Protein AF-A0A4R1AT01-F1 (afdb_monomer)

Radius of gyration: 23.12 Å; Cα contacts (8 Å, |Δi|>4): 118; chains: 1; bounding box: 53×43×66 Å

pLDDT: mean 70.97, std 11.26, range [34.91, 89.56]

Sequence (137 aa):
MENHIYNIHMKGKDTLAPVAFSELKYLIRDSDIDMTVNKHFPLSDFNPTEKLLINGSRELLECFEKVDKEKMDIIAKLNNIEYIGLSHQKEVILRFKEDLLGELNATGIYDFTYDFLDDIFSMGKFSGFCLSKGHYD

Foldseek 3Di:
DPDPPPDDDQPVVPFDFFDFQLLCQPPPVDPVVSVVCCVVPNPVVDDRRDGDPDTNNVVVSVVVVVVVVPDDDDPADPVQKDFDDADPVRWTWIWGDDPPPGIDIDTGRDDDDPVVCCVVVVVVVVVVVCVVVVNDD

Organism: NCBI:txid1742358

Structure (mmCIF, N/CA/C/O backbone):
data_AF-A0A4R1AT01-F1
#
_entry.id   AF-A0A4R1AT01-F1
#
loop_
_atom_site.group_PDB
_atom_site.id
_atom_site.type_symbol
_atom_site.label_atom_id
_atom_site.label_alt_id
_atom_site.label_comp_id
_atom_site.label_asym_id
_atom_site.label_entity_id
_atom_site.label_seq_id
_atom_site.pdbx_PDB_ins_code
_atom_site.Cartn_x
_atom_site.Cartn_y
_atom_site.Cartn_z
_atom_site.occupancy
_atom_site.B_iso_or_equiv
_atom_site.auth_seq_id
_atom_site.auth_comp_id
_atom_site.auth_asym_id
_atom_site.auth_atom_id
_atom_site.pdbx_PDB_model_num
ATOM 1 N N . MET A 1 1 ? 21.080 -4.043 10.277 1.00 34.91 1 MET A N 1
ATOM 2 C CA . MET A 1 1 ? 19.851 -4.765 10.655 1.00 34.91 1 MET A CA 1
ATOM 3 C C . MET A 1 1 ? 19.229 -4.035 11.824 1.00 34.91 1 MET A C 1
ATOM 5 O O . MET A 1 1 ? 19.553 -4.325 12.969 1.00 34.91 1 MET A O 1
ATOM 9 N N . GLU A 1 2 ? 18.396 -3.048 11.525 1.00 40.44 2 GLU A N 1
ATOM 10 C CA . GLU A 1 2 ? 17.383 -2.597 12.478 1.00 40.44 2 GLU A CA 1
ATOM 11 C C . GLU A 1 2 ? 16.161 -3.505 12.292 1.00 40.44 2 GLU A C 1
ATOM 13 O O . GLU A 1 2 ? 15.944 -4.040 11.203 1.00 40.44 2 GLU A O 1
ATOM 18 N N . ASN A 1 3 ? 15.404 -3.765 13.356 1.00 35.53 3 ASN A N 1
ATOM 19 C CA . ASN A 1 3 ? 14.277 -4.688 13.268 1.00 35.53 3 ASN A CA 1
ATOM 20 C C . ASN A 1 3 ? 13.090 -3.992 12.594 1.00 35.53 3 ASN A C 1
ATOM 22 O O . ASN A 1 3 ? 12.464 -3.136 13.211 1.00 35.53 3 ASN A O 1
ATOM 26 N N . HIS A 1 4 ? 12.699 -4.437 11.396 1.00 46.78 4 HIS A N 1
ATOM 27 C CA . HIS A 1 4 ? 11.457 -4.000 10.733 1.00 46.78 4 HIS A CA 1
ATOM 28 C C . HIS A 1 4 ? 10.171 -4.368 11.516 1.00 46.78 4 HIS A C 1
ATOM 30 O O . HIS A 1 4 ? 9.070 -3.985 11.131 1.00 46.78 4 HIS A O 1
ATOM 36 N N . ILE A 1 5 ? 10.296 -5.098 12.631 1.00 46.00 5 ILE A N 1
ATOM 37 C CA . ILE A 1 5 ? 9.209 -5.380 13.572 1.00 46.00 5 ILE A CA 1
ATOM 38 C C . ILE A 1 5 ? 9.108 -4.228 14.583 1.00 46.00 5 ILE A C 1
ATOM 40 O O . ILE A 1 5 ? 9.772 -4.237 15.625 1.00 46.00 5 ILE A O 1
ATOM 44 N N . TYR A 1 6 ? 8.231 -3.263 14.299 1.00 52.81 6 TYR A N 1
ATOM 45 C CA . TYR A 1 6 ? 7.841 -2.207 15.236 1.00 52.81 6 TYR A CA 1
ATOM 46 C C . TYR A 1 6 ? 7.068 -2.778 16.442 1.00 52.81 6 TYR A C 1
ATOM 48 O O . TYR A 1 6 ? 5.842 -2.845 16.459 1.00 52.81 6 TYR A O 1
ATOM 56 N N . ASN A 1 7 ? 7.801 -3.193 17.478 1.00 52.94 7 ASN A N 1
ATOM 57 C CA . ASN A 1 7 ? 7.240 -3.682 18.739 1.00 52.94 7 ASN A CA 1
ATOM 58 C C . ASN A 1 7 ? 6.856 -2.520 19.668 1.00 52.94 7 ASN A C 1
ATOM 60 O O . ASN A 1 7 ? 7.713 -1.936 20.333 1.00 52.94 7 ASN A O 1
ATOM 64 N N . ILE A 1 8 ? 5.562 -2.207 19.748 1.00 58.09 8 ILE A N 1
ATOM 65 C CA . ILE A 1 8 ? 5.036 -1.100 20.558 1.00 58.09 8 ILE A CA 1
ATOM 66 C C . ILE A 1 8 ? 4.221 -1.657 21.729 1.00 58.09 8 ILE A C 1
ATOM 68 O O . ILE A 1 8 ? 3.239 -2.371 21.545 1.00 58.09 8 ILE A O 1
ATOM 72 N N . HIS A 1 9 ? 4.641 -1.333 22.954 1.00 62.41 9 HIS A N 1
ATOM 73 C CA . HIS A 1 9 ? 3.952 -1.754 24.174 1.00 62.41 9 HIS A CA 1
ATOM 74 C C . HIS A 1 9 ? 2.801 -0.785 24.496 1.00 62.41 9 HIS A C 1
ATOM 76 O O . HIS A 1 9 ? 3.039 0.325 24.972 1.00 62.41 9 HIS A O 1
ATOM 82 N N . MET A 1 10 ? 1.562 -1.223 24.248 1.00 61.22 10 MET A N 1
ATOM 83 C CA . MET A 1 10 ? 0.324 -0.513 24.619 1.00 61.22 10 MET A CA 1
ATOM 84 C C . MET A 1 10 ? 0.292 -0.188 26.120 1.00 61.22 10 MET A C 1
ATOM 86 O O . MET A 1 10 ? 0.596 -1.056 26.943 1.00 61.22 10 MET A O 1
ATOM 90 N N . LYS A 1 11 ? -0.132 1.023 26.512 1.00 60.59 11 LYS A N 1
ATOM 91 C CA . LYS A 1 11 ? -0.016 1.501 27.909 1.00 60.59 11 LYS A CA 1
ATOM 92 C C . LYS A 1 11 ? -1.122 1.038 28.872 1.00 60.59 11 LYS A C 1
ATOM 94 O O . LYS A 1 11 ? -1.302 1.609 29.947 1.00 60.59 11 LYS A O 1
ATOM 99 N N . GLY A 1 12 ? -1.814 -0.055 28.554 1.00 61.78 12 GLY A N 1
ATOM 100 C CA . GLY A 1 12 ? -2.642 -0.815 29.500 1.00 61.78 12 GLY A CA 1
ATOM 101 C C . GLY A 1 12 ? -3.811 -0.038 30.120 1.00 61.78 12 GLY A C 1
ATOM 102 O O . GLY A 1 12 ? -4.905 -0.033 29.565 1.00 61.78 12 GLY A O 1
ATOM 103 N N . LYS A 1 13 ? -3.604 0.548 31.310 1.00 54.31 13 LYS A N 1
ATOM 104 C CA . LYS A 1 13 ? -4.601 1.377 32.020 1.00 54.31 13 LYS A CA 1
ATOM 105 C C . LYS A 1 13 ? -4.369 2.883 31.884 1.00 54.31 13 LYS A C 1
ATOM 107 O O . LYS A 1 13 ? -5.317 3.635 32.078 1.00 54.31 13 LYS A O 1
ATOM 112 N N . ASP A 1 14 ? -3.164 3.304 31.508 1.00 58.47 14 ASP A N 1
ATOM 113 C CA . ASP A 1 14 ? -2.811 4.708 31.263 1.00 58.47 14 ASP A CA 1
ATOM 114 C C . ASP A 1 14 ? -2.981 5.060 29.772 1.00 58.47 14 ASP A C 1
ATOM 116 O O . ASP A 1 14 ? -2.224 5.850 29.205 1.00 58.47 14 ASP A O 1
ATOM 120 N N . THR A 1 15 ? -3.948 4.413 29.112 1.00 61.34 15 THR A N 1
ATOM 121 C CA . THR A 1 15 ? -4.219 4.584 27.683 1.00 61.34 15 THR A CA 1
ATOM 122 C C . THR A 1 15 ? -4.872 5.924 27.387 1.00 61.34 15 THR A C 1
ATOM 124 O O . THR A 1 15 ? -5.708 6.411 28.156 1.00 61.34 15 THR A O 1
ATOM 127 N N . LEU A 1 16 ? -4.569 6.476 26.214 1.00 62.66 16 LEU A N 1
ATOM 128 C CA . LEU A 1 16 ? -5.278 7.633 25.679 1.00 62.66 16 LEU A CA 1
ATOM 129 C C . LEU A 1 16 ? -6.780 7.335 25.542 1.00 62.66 16 LEU A C 1
ATOM 131 O O . LEU A 1 16 ? -7.198 6.198 25.311 1.00 62.66 16 LEU A O 1
ATOM 135 N N . ALA A 1 17 ? -7.606 8.379 25.672 1.00 70.50 17 ALA A N 1
ATOM 136 C CA . ALA A 1 17 ? -9.057 8.251 25.547 1.00 70.50 17 ALA A CA 1
ATOM 137 C C . ALA A 1 17 ? -9.435 7.589 24.203 1.00 70.50 17 ALA A C 1
ATOM 139 O O . A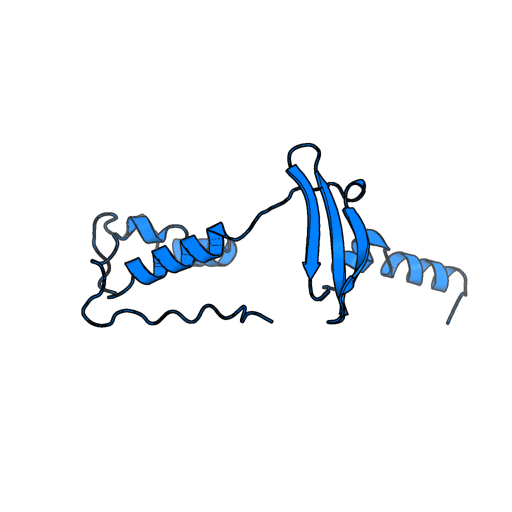LA A 1 17 ? -8.809 7.911 23.190 1.00 70.50 17 ALA A O 1
ATOM 140 N N . PRO A 1 18 ? -10.464 6.723 24.135 1.00 76.44 18 PRO A N 1
ATOM 141 C CA . PRO A 1 18 ? -10.804 6.062 22.880 1.00 76.44 18 PRO A CA 1
ATOM 142 C C . PRO A 1 18 ? -11.137 7.054 21.763 1.00 76.44 18 PRO A C 1
ATOM 144 O O . PRO A 1 18 ? -11.571 8.186 22.022 1.00 76.44 18 PRO A O 1
ATOM 147 N N . VAL A 1 19 ? -10.897 6.635 20.525 1.00 82.56 19 VAL A N 1
ATOM 148 C CA . VAL A 1 19 ? -11.281 7.381 19.317 1.00 82.56 19 VAL A CA 1
ATOM 149 C C . VAL A 1 19 ? -12.789 7.301 19.073 1.00 82.56 19 VAL A C 1
ATOM 151 O O . VAL A 1 19 ? -13.469 6.424 19.616 1.00 82.56 19 VAL A O 1
ATOM 154 N N . ALA A 1 20 ? -13.316 8.215 18.265 1.00 83.06 20 ALA A N 1
ATOM 155 C CA . ALA A 1 20 ? -14.670 8.151 17.736 1.00 83.06 20 ALA A CA 1
ATOM 156 C C . ALA A 1 20 ? -14.771 7.168 16.554 1.00 83.06 20 ALA A C 1
ATOM 158 O O . ALA A 1 20 ? -13.802 6.939 15.830 1.00 83.06 20 ALA A O 1
ATOM 159 N N . PHE A 1 21 ? -15.967 6.630 16.307 1.00 76.81 21 PHE A N 1
ATOM 160 C CA . PHE A 1 21 ? -16.237 5.715 15.188 1.00 76.81 21 PHE A CA 1
ATOM 161 C C . PHE A 1 21 ? -15.841 6.287 13.814 1.00 76.81 21 PHE A C 1
ATOM 163 O O . PHE A 1 21 ? -15.405 5.550 12.933 1.00 76.81 21 PHE A O 1
ATOM 170 N N . SER A 1 22 ? -15.941 7.609 13.642 1.00 76.25 22 SER A N 1
ATOM 171 C CA . SER A 1 22 ? -15.529 8.320 12.423 1.00 76.25 22 SER A CA 1
ATOM 172 C C . SER A 1 22 ? -14.021 8.273 12.125 1.00 76.25 22 SER A C 1
ATOM 174 O O . SER A 1 22 ? -13.633 8.445 10.970 1.00 76.25 22 SER A O 1
ATOM 176 N N . GLU A 1 23 ? -13.173 7.999 13.121 1.00 75.94 23 GLU A N 1
ATOM 177 C CA . GLU A 1 23 ? -11.712 7.911 12.967 1.00 75.94 23 GLU A CA 1
ATOM 178 C C . GLU A 1 23 ? -11.263 6.549 12.386 1.00 75.94 23 GLU A C 1
ATOM 180 O O . GLU A 1 23 ? -10.172 6.441 11.833 1.00 75.94 23 GLU A O 1
ATOM 185 N N . LEU A 1 24 ? -12.120 5.515 12.412 1.00 72.94 24 LEU A N 1
ATOM 186 C CA . LEU A 1 24 ? -11.815 4.167 11.893 1.00 72.94 24 LEU A CA 1
ATOM 187 C C . LEU A 1 24 ? -11.728 4.063 10.358 1.00 72.94 24 LEU A C 1
ATOM 189 O O . LEU A 1 24 ? -11.348 3.016 9.838 1.00 72.94 24 LEU A 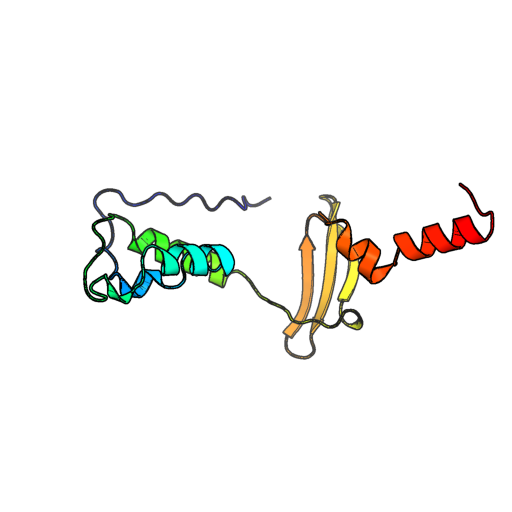O 1
ATOM 193 N N . LYS A 1 25 ? -12.082 5.121 9.619 1.00 61.97 25 LYS A N 1
ATOM 194 C CA . LYS A 1 25 ? -12.335 5.100 8.164 1.00 61.97 25 LYS A CA 1
ATOM 195 C C . LYS A 1 25 ? -11.183 4.559 7.289 1.00 61.97 25 LYS A C 1
ATOM 197 O O . LYS A 1 25 ? -11.437 4.161 6.157 1.00 61.97 25 LYS A O 1
ATOM 202 N N . TYR A 1 26 ? -9.937 4.576 7.764 1.00 59.09 26 TYR A N 1
ATOM 203 C CA . TYR A 1 26 ? -8.739 4.325 6.943 1.00 59.09 26 TYR A CA 1
ATOM 204 C C . TYR A 1 26 ? -7.835 3.197 7.475 1.00 59.09 26 TYR A C 1
ATOM 206 O O . TYR A 1 26 ? -6.621 3.240 7.258 1.00 59.09 26 TYR A O 1
ATOM 214 N N . LEU A 1 27 ? -8.403 2.232 8.208 1.00 60.72 27 LEU A N 1
ATOM 215 C CA . LEU A 1 27 ? -7.643 1.235 8.981 1.00 60.72 27 LEU A CA 1
ATOM 216 C C . LEU A 1 27 ? -7.292 -0.050 8.205 1.00 60.72 27 LEU A C 1
ATOM 218 O O . LEU A 1 27 ? -6.308 -0.696 8.547 1.00 60.72 27 LEU A O 1
ATOM 222 N N . ILE A 1 28 ? -8.059 -0.424 7.172 1.00 64.56 28 ILE A N 1
ATOM 223 C CA . ILE A 1 28 ? -7.775 -1.621 6.356 1.00 64.56 28 ILE A CA 1
ATOM 224 C C . ILE A 1 28 ? -7.157 -1.218 5.009 1.00 64.56 28 ILE A C 1
ATOM 226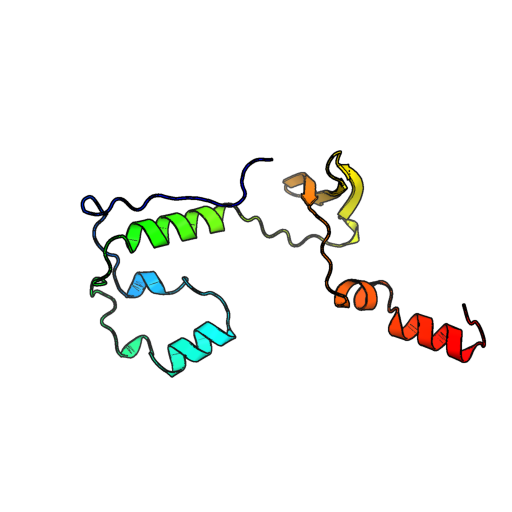 O O . ILE A 1 28 ? -6.045 -1.647 4.713 1.00 64.56 28 ILE A O 1
ATOM 230 N N . ARG A 1 29 ? -7.817 -0.334 4.242 1.00 63.31 29 ARG A N 1
ATOM 231 C CA . ARG A 1 29 ? -7.345 0.220 2.951 1.00 63.31 29 ARG A CA 1
ATOM 232 C C . ARG A 1 29 ? -7.143 -0.796 1.819 1.00 63.31 29 ARG A C 1
ATOM 234 O O . ARG A 1 29 ? -6.559 -0.459 0.792 1.00 63.31 29 ARG A O 1
ATOM 241 N N . ASP A 1 30 ? -7.644 -2.008 1.995 1.00 71.12 30 ASP A N 1
ATOM 242 C CA . ASP A 1 30 ? -7.811 -3.004 0.941 1.00 71.12 30 ASP A CA 1
ATOM 243 C C . ASP A 1 30 ? -9.217 -2.811 0.361 1.00 71.12 30 ASP A C 1
ATOM 245 O O . ASP A 1 30 ? -10.192 -2.838 1.114 1.00 71.12 30 ASP A O 1
ATOM 249 N N . SER A 1 31 ? -9.339 -2.577 -0.950 1.00 72.56 31 SER A N 1
ATOM 250 C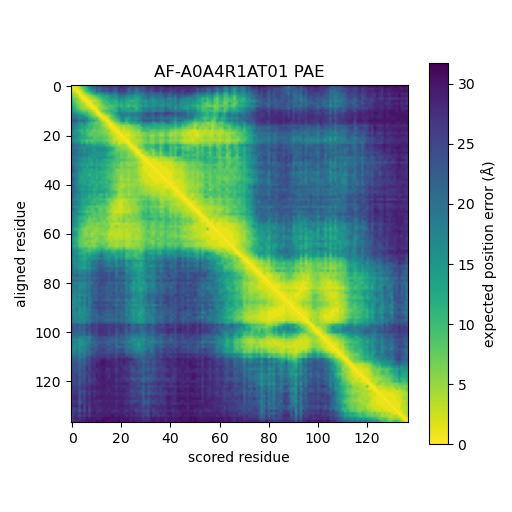 CA . SER A 1 31 ? -10.623 -2.233 -1.579 1.00 72.56 31 SER A CA 1
ATOM 251 C C . SER A 1 31 ? -11.691 -3.306 -1.403 1.00 72.56 31 SER A C 1
ATOM 253 O O . SER A 1 31 ? -12.871 -2.981 -1.260 1.00 72.56 31 SER A O 1
ATOM 255 N N . ASP A 1 32 ? -11.286 -4.570 -1.398 1.00 73.38 32 ASP A N 1
ATOM 256 C CA . ASP A 1 32 ? -12.182 -5.715 -1.462 1.00 73.38 32 ASP A CA 1
ATOM 257 C C . ASP A 1 32 ? -12.619 -6.106 -0.047 1.00 73.38 32 ASP A C 1
ATOM 259 O O . ASP A 1 32 ? -13.794 -6.423 0.185 1.00 73.38 32 ASP A O 1
ATOM 263 N N . ILE A 1 33 ? -11.712 -5.982 0.928 1.00 71.94 33 ILE A N 1
ATOM 264 C CA . ILE A 1 33 ? -12.041 -6.097 2.350 1.00 71.94 33 ILE A CA 1
ATOM 265 C C . ILE A 1 33 ? -12.889 -4.897 2.797 1.00 71.94 33 ILE A C 1
ATOM 267 O O . ILE A 1 33 ? -13.932 -5.123 3.406 1.00 71.94 33 ILE A O 1
ATOM 271 N N . ASP A 1 34 ? -12.536 -3.651 2.458 1.00 71.38 34 ASP A N 1
ATOM 272 C CA . ASP A 1 34 ? -13.330 -2.464 2.824 1.00 71.38 34 ASP A CA 1
ATOM 273 C C . ASP A 1 34 ? -14.727 -2.493 2.173 1.00 71.38 34 ASP A C 1
ATOM 275 O O . ASP A 1 34 ? -15.724 -2.200 2.841 1.00 71.38 34 ASP A O 1
ATOM 279 N N . MET A 1 35 ? -14.854 -2.934 0.911 1.00 76.81 35 MET A N 1
ATOM 280 C CA . MET A 1 35 ? -16.164 -3.190 0.292 1.00 76.81 35 MET A CA 1
ATOM 281 C C . MET A 1 35 ? -16.953 -4.276 1.031 1.00 76.81 35 MET A C 1
ATOM 283 O O . MET A 1 35 ? -18.159 -4.121 1.240 1.00 76.81 35 MET A O 1
ATOM 287 N N . THR A 1 36 ? -16.303 -5.369 1.432 1.00 81.75 36 THR A N 1
ATOM 288 C CA . THR A 1 36 ? -16.960 -6.477 2.142 1.00 81.75 36 THR A CA 1
ATOM 289 C C . THR A 1 36 ? -17.411 -6.056 3.542 1.00 81.75 36 THR A C 1
ATOM 291 O O . THR A 1 36 ? -18.553 -6.317 3.921 1.00 81.75 36 THR A O 1
ATOM 294 N N . VAL A 1 37 ? -16.564 -5.345 4.290 1.00 77.62 37 VAL A N 1
ATOM 295 C CA . VAL A 1 37 ? -16.884 -4.807 5.618 1.00 77.62 37 VAL A CA 1
ATOM 296 C C . VAL A 1 37 ? -18.026 -3.801 5.517 1.00 77.62 37 VAL A C 1
ATOM 298 O O . VAL A 1 37 ? -19.043 -3.996 6.174 1.00 77.62 37 VAL A O 1
ATOM 301 N N . ASN A 1 38 ? -17.938 -2.794 4.644 1.00 77.12 38 ASN A N 1
ATOM 302 C CA . ASN A 1 38 ? -18.979 -1.768 4.496 1.00 77.12 38 ASN A CA 1
ATOM 303 C C . ASN A 1 38 ? -20.317 -2.335 3.970 1.00 77.12 38 ASN A C 1
ATOM 305 O O . ASN A 1 38 ? -21.377 -1.786 4.253 1.00 77.12 38 ASN A O 1
ATOM 309 N N . LYS A 1 39 ? -20.303 -3.462 3.243 1.00 84.25 39 LYS A N 1
ATOM 310 C CA . LYS A 1 39 ? -21.519 -4.185 2.825 1.00 84.25 39 LYS A CA 1
ATOM 311 C C . LYS A 1 39 ? -22.226 -4.903 3.983 1.00 84.25 39 LYS A C 1
ATOM 313 O O . LYS A 1 39 ? -23.445 -5.051 3.939 1.00 84.25 39 LYS A O 1
ATOM 318 N N . HIS A 1 40 ? -21.480 -5.385 4.976 1.00 85.94 40 HIS A N 1
ATOM 319 C CA . HIS A 1 40 ? -22.020 -6.133 6.120 1.00 85.94 40 HIS A CA 1
ATOM 320 C C . HIS A 1 40 ? -22.191 -5.284 7.391 1.00 85.94 40 HIS A C 1
ATOM 322 O O . HIS A 1 40 ? -22.997 -5.638 8.248 1.00 85.94 40 HIS A O 1
ATOM 328 N N . PHE A 1 41 ? -21.467 -4.169 7.490 1.00 82.00 41 PHE A N 1
ATOM 329 C CA . PHE A 1 41 ? -21.433 -3.234 8.614 1.00 82.00 41 PHE A CA 1
ATOM 330 C C . PHE A 1 41 ? -21.338 -1.790 8.077 1.00 82.00 41 PHE A C 1
ATOM 332 O O . PHE A 1 41 ? -20.289 -1.151 8.204 1.00 82.00 41 PHE A O 1
ATOM 339 N N . PRO A 1 42 ? -22.387 -1.271 7.412 1.00 79.31 42 PRO A N 1
ATOM 340 C CA . PRO A 1 42 ? -22.335 0.044 6.787 1.00 79.31 42 PRO A CA 1
ATOM 341 C C . PRO A 1 42 ? -22.218 1.157 7.834 1.00 79.31 42 PRO A C 1
ATOM 343 O O . PRO A 1 42 ? -22.868 1.136 8.878 1.00 79.31 42 PRO A O 1
ATOM 346 N N . LEU A 1 43 ? -21.416 2.184 7.533 1.00 72.38 43 LEU A N 1
ATOM 347 C CA . LEU A 1 43 ? -21.147 3.300 8.458 1.00 72.38 43 LEU A CA 1
ATOM 348 C C . LEU A 1 43 ? -22.389 4.145 8.818 1.00 72.38 43 LEU A C 1
ATOM 350 O O . LEU A 1 43 ? -22.310 4.976 9.718 1.00 72.38 43 LEU A O 1
ATOM 354 N N . SER A 1 44 ? -23.524 3.941 8.141 1.00 77.81 44 SER A N 1
ATOM 355 C CA . SER A 1 44 ? -24.832 4.514 8.490 1.00 77.81 44 SER A CA 1
ATOM 356 C C . SER A 1 44 ? -25.393 4.012 9.819 1.00 77.81 44 SER A C 1
ATOM 358 O O . SER A 1 44 ? -26.180 4.714 10.450 1.00 77.81 44 SER A O 1
ATOM 360 N N . ASP A 1 45 ? -25.007 2.803 10.225 1.00 83.44 45 ASP A N 1
ATOM 361 C CA . ASP A 1 45 ? -25.647 2.068 11.319 1.00 83.44 45 ASP A CA 1
ATOM 362 C C . ASP A 1 45 ? -24.955 2.344 12.668 1.00 83.44 45 ASP A C 1
ATOM 364 O O . ASP A 1 45 ? -25.424 1.921 13.725 1.00 83.44 45 ASP A O 1
ATOM 368 N N . PHE A 1 46 ? -23.853 3.100 12.633 1.00 78.81 46 PHE A N 1
ATOM 369 C CA . PHE A 1 46 ? -23.044 3.501 13.778 1.00 78.81 46 PHE A CA 1
ATOM 370 C C . PHE A 1 46 ? -23.138 5.011 14.003 1.00 78.81 46 PHE A C 1
ATOM 372 O O . PHE A 1 46 ? -23.155 5.801 13.060 1.00 78.81 46 PHE A O 1
ATOM 379 N N . ASN A 1 47 ? -23.126 5.445 15.263 1.00 83.19 47 ASN A N 1
ATOM 380 C CA . ASN A 1 47 ? -23.016 6.865 15.581 1.00 83.19 47 ASN A CA 1
ATOM 381 C C . ASN A 1 47 ? -21.559 7.336 15.357 1.00 83.19 47 ASN A C 1
ATOM 383 O O . ASN A 1 47 ? -20.675 6.934 16.114 1.00 83.19 47 ASN A O 1
ATOM 387 N N . PRO A 1 48 ? -21.270 8.240 14.398 1.00 78.19 48 PRO A N 1
ATOM 388 C CA . PRO A 1 48 ? -19.897 8.655 14.085 1.00 78.19 48 PRO A CA 1
ATOM 389 C C . PRO A 1 48 ? -19.204 9.430 15.217 1.00 78.19 48 PRO A C 1
ATOM 391 O O . PRO A 1 48 ? -17.984 9.603 15.170 1.00 78.19 48 PRO A O 1
ATOM 394 N N . THR A 1 49 ? -19.959 9.900 16.218 1.00 81.50 49 THR A N 1
ATOM 395 C CA . THR A 1 49 ? -19.446 10.584 17.421 1.00 81.50 49 THR A CA 1
ATOM 396 C C . THR A 1 49 ? -19.272 9.657 18.627 1.00 81.50 49 THR A C 1
ATOM 398 O O . THR A 1 49 ? -18.722 10.072 19.648 1.00 81.50 49 THR A O 1
ATOM 401 N N . GLU A 1 50 ? -19.734 8.407 18.535 1.00 84.50 50 GLU A N 1
ATOM 402 C CA . GL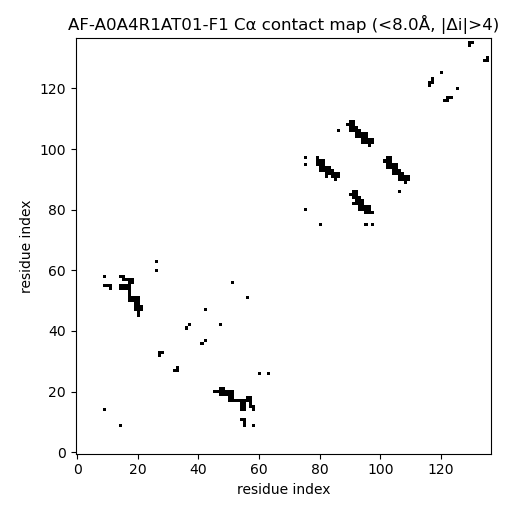U A 1 50 ? -19.614 7.434 19.616 1.00 84.50 50 GLU A CA 1
ATOM 403 C C . GLU A 1 50 ? -18.170 6.951 19.753 1.00 84.50 50 GLU A C 1
ATOM 405 O O . GLU A 1 50 ? -17.478 6.697 18.765 1.00 84.50 50 GLU A O 1
ATOM 410 N N . LYS A 1 51 ? -17.706 6.855 21.001 1.00 83.00 51 LYS A N 1
ATOM 411 C CA . LYS A 1 51 ? -16.352 6.411 21.324 1.00 83.00 51 LYS A CA 1
ATOM 412 C C . LYS A 1 51 ? -16.283 4.894 21.329 1.00 83.00 51 LYS A C 1
ATOM 414 O O . LYS A 1 51 ? -17.133 4.241 21.929 1.00 83.00 51 LYS A O 1
ATOM 419 N N . LEU A 1 52 ? -15.229 4.340 20.740 1.00 79.00 52 LEU A N 1
ATOM 420 C CA . LEU A 1 52 ? -15.002 2.899 20.766 1.00 79.00 52 LEU A CA 1
ATOM 421 C C . LEU A 1 52 ? -14.820 2.400 22.204 1.00 79.00 52 LEU A C 1
ATOM 423 O O . LEU A 1 52 ? -14.111 3.008 23.002 1.00 79.00 52 LEU A O 1
ATOM 427 N N . LEU A 1 53 ? -15.375 1.229 22.513 1.00 78.19 53 LEU A N 1
ATOM 428 C CA . LEU A 1 53 ? -15.183 0.557 23.807 1.00 78.19 53 LEU A CA 1
ATOM 429 C C . LEU A 1 53 ? -13.840 -0.205 23.887 1.00 78.19 53 LEU A C 1
ATOM 431 O O . LEU A 1 53 ? -13.642 -1.050 24.757 1.00 78.19 53 LEU A O 1
ATOM 435 N N . ILE A 1 54 ? -12.918 0.080 22.961 1.00 74.00 54 ILE A N 1
ATOM 436 C CA . ILE A 1 54 ? -11.613 -0.570 22.819 1.00 74.00 54 ILE A CA 1
ATOM 437 C C . ILE A 1 54 ? -10.541 0.343 23.430 1.00 74.00 54 ILE A C 1
ATOM 439 O O . ILE A 1 54 ? -10.174 1.371 22.851 1.00 74.00 54 ILE A O 1
ATOM 443 N N . ASN A 1 55 ? -10.024 -0.038 24.598 1.00 73.44 55 ASN A N 1
ATOM 444 C CA . ASN A 1 55 ? -8.897 0.646 25.241 1.00 73.44 55 ASN A CA 1
ATOM 445 C C . ASN A 1 55 ? -7.636 0.539 24.365 1.00 73.44 55 ASN A C 1
ATOM 447 O O . ASN A 1 55 ? -7.408 -0.491 23.732 1.00 73.44 55 ASN A O 1
ATOM 451 N N . GLY A 1 56 ? -6.829 1.602 24.302 1.00 72.12 56 GLY A N 1
ATOM 452 C CA . GLY A 1 56 ? -5.652 1.670 23.421 1.00 72.12 56 GLY A CA 1
ATOM 453 C C . GLY A 1 56 ? -5.966 1.857 21.927 1.00 72.12 56 GLY A C 1
ATOM 454 O O . GLY A 1 56 ? -5.044 1.935 21.121 1.00 72.12 56 GLY A O 1
ATOM 455 N N . SER A 1 57 ? -7.239 1.990 21.527 1.00 77.81 57 SER A N 1
ATOM 456 C CA . SER A 1 57 ? -7.626 2.222 20.120 1.00 77.81 57 SER A CA 1
ATOM 457 C C . SER A 1 57 ? -6.995 3.472 19.495 1.00 77.81 57 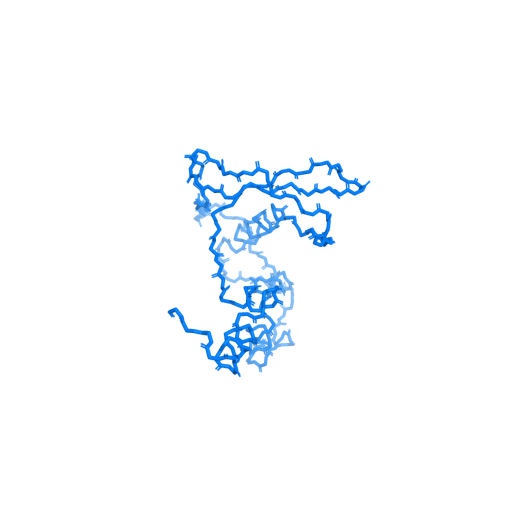SER A C 1
ATOM 459 O O . SER A 1 57 ? -6.703 3.470 18.301 1.00 77.81 57 SER A O 1
ATOM 461 N N . ARG A 1 58 ? -6.731 4.518 20.292 1.00 81.69 58 ARG A N 1
ATOM 462 C CA . ARG A 1 58 ? -6.024 5.719 19.823 1.00 81.69 58 ARG A CA 1
ATOM 463 C C . ARG A 1 58 ? -4.534 5.475 19.609 1.00 81.69 58 ARG A C 1
ATOM 465 O O . ARG A 1 58 ? -4.027 5.811 18.549 1.00 81.69 58 ARG A O 1
ATOM 472 N N . GLU A 1 59 ? -3.865 4.829 20.564 1.00 78.19 59 GLU A N 1
ATOM 473 C CA . GLU A 1 59 ? -2.462 4.414 20.417 1.00 78.19 59 GLU A CA 1
ATOM 474 C C . GLU A 1 59 ? -2.280 3.529 19.173 1.00 78.19 59 GLU A C 1
ATOM 476 O O . GLU A 1 59 ? -1.334 3.727 18.417 1.00 78.19 59 GLU A O 1
ATOM 481 N N . LEU A 1 60 ? -3.220 2.615 18.901 1.00 77.31 60 LEU A N 1
ATOM 482 C CA . LEU A 1 60 ? -3.209 1.780 17.696 1.00 77.31 60 LEU A CA 1
ATOM 483 C C . LEU A 1 60 ? -3.273 2.607 16.400 1.00 77.31 60 LEU A C 1
ATOM 485 O O . LEU A 1 60 ? -2.479 2.364 15.493 1.00 77.31 60 LEU A O 1
ATOM 489 N N . LEU A 1 61 ? -4.178 3.588 16.318 1.00 79.00 61 LEU A N 1
ATOM 490 C CA . LEU A 1 61 ? -4.311 4.471 15.153 1.00 79.00 61 LEU A CA 1
ATOM 491 C C . LEU A 1 61 ? -3.109 5.410 14.983 1.00 79.00 61 LEU A C 1
ATOM 493 O O . LEU A 1 61 ? -2.598 5.534 13.875 1.00 79.00 61 LEU A O 1
ATOM 497 N N . GLU A 1 62 ? -2.601 6.004 16.065 1.00 78.44 62 GLU A N 1
ATOM 498 C CA . GLU A 1 62 ? -1.386 6.834 16.044 1.00 78.44 62 GLU A CA 1
ATOM 499 C C . GLU A 1 62 ? -0.164 6.033 15.555 1.00 78.44 62 GLU A C 1
ATOM 501 O O . GLU A 1 62 ? 0.646 6.536 14.772 1.00 78.44 62 GLU A O 1
ATOM 506 N N . CYS A 1 63 ? -0.051 4.762 15.955 1.00 74.31 63 CYS A N 1
ATOM 507 C CA . CYS A 1 63 ? 1.002 3.862 15.481 1.00 74.31 63 CYS A CA 1
ATOM 508 C C . CYS A 1 63 ? 0.820 3.470 14.008 1.00 74.31 63 CYS A C 1
ATOM 510 O O . CYS A 1 63 ? 1.797 3.474 13.259 1.00 74.31 63 CYS A O 1
ATOM 512 N N . PHE A 1 64 ? -0.412 3.173 13.582 1.00 74.06 64 PHE A N 1
ATOM 513 C CA . PHE A 1 64 ? -0.730 2.856 12.188 1.00 74.06 64 PHE A CA 1
ATOM 514 C C . PHE A 1 64 ? -0.416 4.043 11.268 1.00 74.06 64 PHE A C 1
ATOM 516 O O . PHE A 1 64 ? 0.307 3.887 10.286 1.00 74.06 64 PHE A O 1
ATOM 523 N N . GLU A 1 65 ? -0.850 5.253 11.637 1.00 74.38 65 GLU A N 1
ATOM 524 C CA . GLU A 1 65 ? -0.491 6.486 10.932 1.00 74.38 65 GLU A CA 1
ATOM 525 C C . GLU A 1 65 ? 1.022 6.731 10.893 1.00 74.38 65 GLU A C 1
ATOM 527 O O . GLU A 1 65 ? 1.520 7.227 9.886 1.00 74.38 65 GLU A O 1
ATOM 532 N N . LYS A 1 66 ? 1.769 6.426 11.963 1.00 71.38 66 LYS A N 1
ATOM 533 C CA . LYS A 1 66 ? 3.227 6.628 11.983 1.00 71.38 66 LYS A CA 1
ATOM 534 C C . LYS A 1 66 ? 3.945 5.697 11.004 1.00 71.38 66 LYS A C 1
ATOM 536 O O . LYS A 1 66 ? 4.766 6.174 10.230 1.00 71.38 66 LYS A O 1
ATOM 541 N N . VAL A 1 67 ? 3.624 4.401 11.021 1.00 66.50 67 VAL A N 1
ATOM 542 C CA . VAL A 1 67 ? 4.215 3.409 10.101 1.00 66.50 67 VAL A CA 1
ATOM 543 C C . VAL A 1 67 ? 3.843 3.714 8.647 1.00 66.50 67 VAL A C 1
ATOM 545 O O . VAL A 1 67 ? 4.642 3.499 7.741 1.00 66.50 67 VAL A O 1
ATOM 548 N N . ASP A 1 68 ? 2.648 4.251 8.414 1.00 63.34 68 ASP A N 1
ATOM 549 C CA . ASP A 1 68 ? 2.195 4.651 7.084 1.00 63.34 68 ASP A CA 1
ATOM 550 C C . ASP A 1 68 ? 2.894 5.928 6.575 1.00 63.34 68 ASP A C 1
ATOM 552 O O . ASP A 1 68 ? 3.327 5.967 5.428 1.00 63.34 68 ASP A O 1
ATOM 556 N N . LYS A 1 69 ? 3.116 6.929 7.442 1.00 60.22 69 LYS A N 1
ATOM 557 C CA . LYS A 1 69 ? 3.876 8.163 7.129 1.00 60.22 69 LYS A CA 1
ATOM 558 C C . LYS A 1 69 ? 5.370 7.939 6.867 1.00 60.22 69 LYS A C 1
ATOM 560 O O . LYS A 1 69 ? 6.036 8.851 6.385 1.00 60.22 69 LYS A O 1
ATOM 565 N N . GLU A 1 70 ? 5.903 6.764 7.197 1.00 59.78 70 GLU A N 1
ATOM 566 C CA . GLU A 1 70 ? 7.279 6.361 6.872 1.00 59.78 70 GLU A CA 1
ATOM 567 C C . GLU A 1 70 ? 7.403 5.730 5.469 1.00 59.78 70 GLU A C 1
ATOM 569 O O . GLU A 1 70 ? 8.517 5.471 5.014 1.00 59.78 70 GLU A O 1
ATOM 574 N N . LYS A 1 71 ? 6.290 5.529 4.746 1.00 61.88 71 LYS A N 1
ATOM 575 C CA . LYS A 1 71 ? 6.296 5.114 3.336 1.00 61.88 71 LYS A CA 1
ATOM 576 C C . LYS A 1 71 ? 6.367 6.329 2.409 1.00 61.88 71 LYS A C 1
ATOM 578 O O . LYS A 1 71 ? 5.698 7.335 2.632 1.00 61.88 71 LYS A O 1
ATOM 583 N N . MET A 1 72 ? 7.138 6.205 1.332 1.00 64.50 72 MET A N 1
ATOM 584 C CA . MET A 1 72 ? 7.204 7.189 0.251 1.00 64.50 72 MET A CA 1
ATOM 585 C C . MET A 1 72 ? 6.853 6.509 -1.073 1.00 64.50 72 MET A C 1
ATOM 587 O O . MET A 1 72 ? 7.668 5.772 -1.624 1.00 64.50 72 MET A O 1
ATOM 591 N N . ASP A 1 73 ? 5.653 6.771 -1.587 1.00 64.75 73 ASP A N 1
ATOM 592 C CA . ASP A 1 73 ? 5.241 6.315 -2.915 1.00 64.75 73 ASP A CA 1
ATOM 593 C C . ASP A 1 73 ? 5.890 7.198 -3.995 1.00 64.75 73 ASP A C 1
ATOM 595 O O . ASP A 1 73 ? 5.610 8.395 -4.087 1.00 64.75 73 ASP A O 1
ATOM 599 N N . ILE A 1 74 ? 6.768 6.615 -4.818 1.00 65.69 74 ILE A N 1
ATOM 600 C CA . ILE A 1 74 ? 7.482 7.316 -5.898 1.00 65.69 74 ILE A CA 1
ATOM 601 C C . ILE A 1 74 ? 6.982 6.803 -7.252 1.00 65.69 74 ILE A C 1
ATOM 603 O O . ILE A 1 74 ? 7.238 5.659 -7.627 1.00 65.69 74 ILE A O 1
ATOM 607 N N . ILE A 1 75 ? 6.309 7.663 -8.024 1.00 68.94 75 ILE A N 1
ATOM 608 C CA . ILE A 1 75 ? 5.816 7.341 -9.376 1.00 68.94 75 ILE A CA 1
ATOM 609 C C . ILE A 1 75 ? 6.929 7.594 -10.412 1.00 68.94 75 ILE A C 1
ATOM 611 O O . ILE A 1 75 ? 6.809 8.429 -11.310 1.00 68.94 75 ILE A O 1
ATOM 615 N N . ALA A 1 76 ? 8.040 6.870 -10.264 1.00 65.06 76 ALA A N 1
ATOM 616 C CA . ALA A 1 76 ? 9.188 6.965 -11.158 1.00 65.06 76 ALA A CA 1
ATOM 617 C C . ALA A 1 76 ? 8.917 6.273 -12.506 1.00 65.06 76 ALA A C 1
ATOM 619 O O . ALA A 1 76 ? 8.324 5.195 -12.578 1.00 65.06 76 ALA A O 1
ATOM 620 N N . LYS A 1 77 ? 9.429 6.850 -13.598 1.00 74.81 77 LYS A N 1
ATOM 621 C CA . LYS A 1 77 ? 9.503 6.156 -14.895 1.00 74.81 77 LYS A CA 1
ATOM 622 C C . LYS A 1 77 ? 10.635 5.129 -14.862 1.00 74.81 77 LYS A C 1
ATOM 624 O O . LYS A 1 77 ? 11.701 5.425 -14.332 1.00 74.81 77 LYS A O 1
ATOM 629 N N . LEU A 1 78 ? 10.466 3.979 -15.521 1.00 71.00 78 LEU A N 1
ATOM 630 C CA . LEU A 1 78 ? 11.495 2.923 -15.575 1.00 71.00 78 LEU A CA 1
ATOM 631 C C . LEU A 1 78 ? 12.871 3.431 -16.049 1.00 71.00 78 LEU A C 1
ATOM 633 O O . LEU A 1 78 ? 13.893 2.995 -15.536 1.00 71.00 78 LEU A O 1
ATOM 637 N N . ASN A 1 79 ? 12.915 4.394 -16.976 1.00 79.06 79 ASN A N 1
ATOM 638 C CA . ASN A 1 79 ? 14.166 4.977 -17.478 1.00 79.06 79 ASN A CA 1
ATOM 639 C C . ASN A 1 79 ? 14.884 5.911 -16.474 1.00 79.06 79 ASN A C 1
ATOM 641 O O . ASN A 1 79 ? 15.996 6.352 -16.760 1.00 79.06 79 ASN A O 1
ATOM 645 N N . ASN A 1 80 ? 14.248 6.250 -15.348 1.00 81.44 80 ASN A N 1
ATOM 646 C CA . ASN A 1 80 ? 14.833 7.022 -14.248 1.00 81.44 80 ASN A CA 1
ATOM 647 C C . ASN A 1 80 ? 15.375 6.103 -13.129 1.00 81.44 80 ASN A C 1
ATOM 649 O O . ASN A 1 80 ? 15.937 6.608 -12.156 1.00 81.44 80 ASN A O 1
ATOM 653 N N . ILE A 1 81 ? 15.214 4.777 -13.256 1.00 80.94 81 ILE A N 1
ATOM 654 C CA . ILE A 1 81 ? 15.676 3.774 -12.289 1.00 80.94 81 ILE A CA 1
ATOM 655 C C . ILE A 1 81 ? 16.955 3.116 -12.821 1.00 80.94 81 ILE A C 1
ATOM 657 O O . ILE A 1 81 ? 16.971 2.526 -13.899 1.00 80.94 81 ILE A O 1
ATOM 661 N N . GLU A 1 82 ? 18.039 3.201 -12.056 1.00 83.69 82 GLU A N 1
ATOM 662 C CA . GLU A 1 82 ? 19.352 2.645 -12.387 1.00 83.69 82 GLU A CA 1
ATOM 663 C C . GLU A 1 82 ? 19.753 1.595 -11.344 1.00 83.69 82 GLU A C 1
ATOM 665 O O . GLU A 1 82 ? 19.823 1.882 -10.150 1.00 83.69 82 GLU A O 1
ATOM 670 N N . TYR A 1 83 ? 20.041 0.368 -11.779 1.00 83.62 83 TYR A N 1
ATOM 671 C CA . TYR A 1 83 ? 20.639 -0.647 -10.911 1.00 83.62 83 TYR A CA 1
ATOM 672 C C . TYR A 1 83 ? 22.121 -0.324 -10.683 1.00 83.62 83 TYR A C 1
ATOM 674 O O . TYR A 1 83 ? 22.889 -0.265 -11.643 1.00 83.62 83 TYR A O 1
ATOM 682 N N . ILE A 1 84 ? 22.525 -0.140 -9.421 1.00 89.56 84 ILE A N 1
ATOM 683 C CA . ILE A 1 84 ? 23.901 0.257 -9.065 1.00 89.56 84 ILE A CA 1
ATOM 684 C C . ILE A 1 84 ? 24.693 -0.815 -8.300 1.00 89.56 84 ILE A C 1
ATOM 686 O O . ILE A 1 84 ? 25.869 -0.603 -8.007 1.00 89.56 84 ILE A O 1
ATOM 690 N N . GLY A 1 85 ? 24.096 -1.976 -8.005 1.00 85.06 85 GLY A N 1
ATOM 691 C CA . GLY A 1 85 ? 24.805 -3.135 -7.450 1.00 85.06 85 GLY A CA 1
ATOM 692 C C . GLY A 1 85 ? 24.019 -3.912 -6.394 1.00 85.06 85 GLY A C 1
ATOM 693 O O . GLY A 1 85 ? 22.806 -3.760 -6.260 1.00 85.06 85 GLY A O 1
ATOM 694 N N . LEU A 1 86 ? 24.739 -4.733 -5.625 1.00 84.19 86 LEU A N 1
ATOM 695 C CA . LEU A 1 86 ? 24.219 -5.439 -4.451 1.00 84.19 86 LEU A CA 1
ATOM 696 C C . LEU A 1 86 ? 24.871 -4.913 -3.166 1.00 84.19 86 LEU A C 1
ATOM 698 O O . LEU A 1 86 ? 26.056 -4.574 -3.163 1.00 84.19 86 LEU A O 1
ATOM 702 N N . SER A 1 87 ? 24.121 -4.901 -2.064 1.00 84.81 87 SER A N 1
ATOM 703 C CA . SER A 1 87 ? 24.651 -4.614 -0.728 1.00 84.81 87 SER A CA 1
ATOM 704 C C . SER A 1 87 ? 25.513 -5.769 -0.200 1.00 84.81 87 SER A C 1
ATOM 706 O O . SER A 1 87 ? 25.490 -6.890 -0.718 1.00 84.81 87 SER A O 1
ATOM 708 N N . HIS A 1 88 ? 26.235 -5.538 0.900 1.00 82.38 88 HIS A N 1
ATOM 709 C CA . HIS A 1 88 ? 26.944 -6.611 1.607 1.00 82.38 88 HIS A CA 1
ATOM 710 C C . HIS A 1 88 ? 25.999 -7.684 2.191 1.00 82.38 88 HIS A C 1
ATOM 712 O O . HIS A 1 88 ? 26.439 -8.809 2.423 1.00 82.38 88 HIS A O 1
ATOM 718 N N . GLN A 1 89 ? 24.710 -7.374 2.380 1.00 80.31 89 GLN A N 1
ATOM 719 C CA . GLN A 1 89 ? 23.655 -8.329 2.739 1.00 80.31 89 GLN A CA 1
ATOM 720 C C . GLN A 1 89 ? 22.984 -9.002 1.519 1.00 80.31 89 GLN A C 1
ATOM 722 O O . GLN A 1 89 ? 22.101 -9.835 1.706 1.00 80.31 89 GLN A O 1
ATOM 727 N N . LYS A 1 90 ? 23.438 -8.720 0.285 1.00 77.94 90 LYS A N 1
ATOM 728 C CA . LYS A 1 90 ? 22.850 -9.158 -1.002 1.00 77.94 90 LYS A CA 1
ATOM 729 C C . LYS A 1 90 ? 21.492 -8.527 -1.350 1.00 77.94 90 LYS A C 1
ATOM 731 O O . LYS A 1 90 ? 20.775 -9.059 -2.194 1.00 77.94 90 LYS A O 1
ATOM 736 N N . GLU A 1 91 ? 21.149 -7.393 -0.747 1.00 78.38 91 GLU A N 1
ATOM 737 C CA . GLU A 1 91 ? 20.001 -6.589 -1.185 1.00 78.38 91 GLU A CA 1
ATOM 738 C C . GLU A 1 91 ? 20.319 -5.935 -2.536 1.00 78.38 91 GLU A C 1
ATOM 740 O O . GLU A 1 91 ? 21.457 -5.529 -2.774 1.00 78.38 91 GLU A O 1
ATOM 745 N N . VAL A 1 92 ? 19.328 -5.799 -3.413 1.00 81.25 92 VAL A N 1
ATOM 746 C CA . VAL A 1 92 ? 19.456 -5.034 -4.658 1.00 81.25 92 VAL A CA 1
ATOM 747 C C . VAL A 1 92 ? 19.484 -3.544 -4.326 1.00 81.25 92 VAL A C 1
ATOM 749 O O . VAL A 1 92 ? 18.646 -3.061 -3.563 1.00 81.25 92 VAL A O 1
ATOM 752 N N . ILE A 1 93 ? 20.443 -2.819 -4.908 1.00 85.38 93 ILE A N 1
ATOM 753 C CA . ILE A 1 93 ? 20.566 -1.367 -4.779 1.00 85.38 93 ILE A CA 1
ATOM 754 C C . ILE A 1 93 ? 20.086 -0.699 -6.071 1.00 85.38 93 ILE A C 1
ATOM 756 O O . ILE A 1 93 ? 20.681 -0.877 -7.141 1.00 85.38 93 ILE A O 1
ATOM 760 N N . LEU A 1 94 ? 19.023 0.096 -5.957 1.00 85.44 94 LEU A N 1
ATOM 761 C CA . LEU A 1 94 ? 18.446 0.887 -7.043 1.00 85.44 94 LEU A CA 1
ATOM 762 C C . LEU A 1 94 ? 18.644 2.377 -6.770 1.00 85.44 94 LEU A C 1
ATOM 764 O O . LEU A 1 94 ? 18.430 2.843 -5.651 1.00 85.44 94 LEU A O 1
ATOM 768 N N . ARG A 1 95 ? 18.998 3.134 -7.804 1.00 85.94 95 ARG A N 1
ATOM 769 C CA . ARG A 1 95 ? 19.030 4.593 -7.791 1.00 85.94 95 ARG A CA 1
ATOM 770 C C . ARG A 1 95 ? 17.863 5.151 -8.590 1.00 85.94 95 ARG A C 1
ATOM 772 O O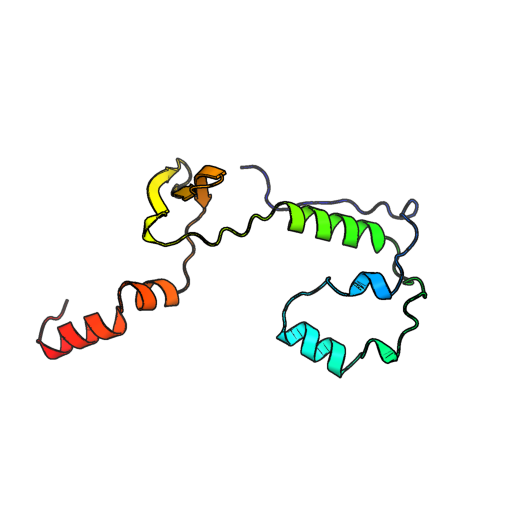 . ARG A 1 95 ? 17.69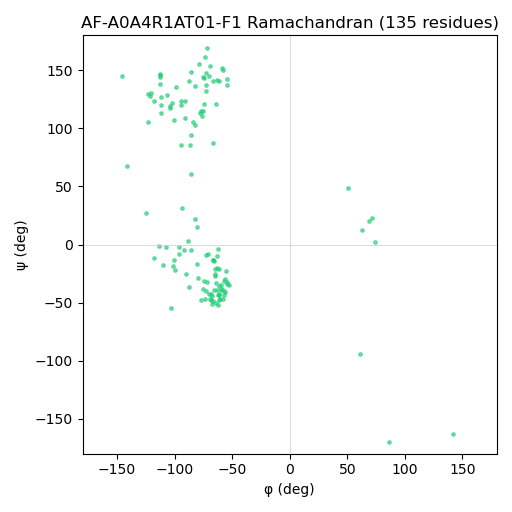3 4.810 -9.755 1.00 85.94 95 ARG A O 1
ATOM 779 N N . PHE A 1 96 ? 17.117 6.056 -7.978 1.00 84.75 96 PHE A N 1
ATOM 780 C CA . PHE A 1 96 ? 16.020 6.797 -8.580 1.00 84.75 96 PHE A CA 1
ATOM 781 C C . PHE A 1 96 ? 16.504 8.217 -8.868 1.00 84.75 96 PHE A C 1
ATOM 783 O O . PHE A 1 96 ? 16.918 8.941 -7.960 1.00 84.75 96 PHE A O 1
ATOM 790 N N . LYS A 1 97 ? 16.489 8.602 -10.144 1.00 80.19 97 LYS A N 1
ATOM 791 C CA . LYS A 1 97 ? 16.841 9.945 -10.614 1.00 80.19 97 LYS A CA 1
ATOM 792 C C . LYS A 1 97 ? 15.552 10.755 -10.739 1.00 80.19 97 LYS A C 1
ATOM 794 O O . LYS A 1 97 ? 14.922 10.766 -11.794 1.00 80.19 97 LYS A O 1
ATOM 799 N N . GLU A 1 98 ? 15.131 11.360 -9.631 1.00 71.00 98 GLU A N 1
ATOM 800 C CA . GLU A 1 98 ? 13.922 12.185 -9.559 1.00 71.00 98 GLU A CA 1
ATOM 801 C C . GLU A 1 98 ? 14.248 13.669 -9.754 1.00 71.00 98 GLU A C 1
ATOM 803 O O . GLU A 1 98 ? 15.020 14.253 -8.989 1.00 71.00 98 GLU A O 1
ATOM 808 N N . ASP A 1 99 ? 13.612 14.297 -10.748 1.00 61.09 99 ASP A N 1
ATOM 809 C CA . ASP A 1 99 ? 13.881 15.685 -11.166 1.00 61.09 99 ASP A CA 1
ATOM 810 C C . ASP A 1 99 ? 13.600 16.719 -10.052 1.00 61.09 99 ASP A C 1
ATOM 812 O O . ASP A 1 99 ? 14.111 17.839 -10.093 1.00 61.09 99 ASP A O 1
ATOM 816 N N . LEU A 1 100 ? 12.780 16.351 -9.058 1.00 60.72 100 LEU A N 1
ATOM 817 C CA . LEU A 1 100 ? 12.320 17.227 -7.971 1.00 60.72 100 LEU A CA 1
ATOM 818 C C . LEU A 1 100 ? 12.896 16.886 -6.586 1.00 60.72 100 LEU A C 1
ATOM 820 O O . LEU A 1 100 ? 12.824 17.723 -5.687 1.00 60.72 100 LEU A O 1
ATOM 824 N N . LEU A 1 101 ? 13.445 15.680 -6.398 1.00 63.34 101 LEU A N 1
ATOM 825 C CA . LEU A 1 101 ? 13.942 15.186 -5.100 1.00 63.34 101 LEU A CA 1
ATOM 826 C C . LEU A 1 101 ? 15.452 14.885 -5.096 1.00 63.34 101 LEU A C 1
ATOM 828 O O . LEU A 1 101 ? 16.034 14.722 -4.025 1.00 63.34 101 LEU A O 1
ATOM 832 N N . GLY A 1 102 ? 16.096 14.857 -6.267 1.00 69.56 102 GLY A N 1
ATOM 833 C CA . GLY A 1 102 ? 17.503 14.488 -6.424 1.00 69.56 102 GLY A CA 1
ATOM 834 C C . GLY A 1 102 ? 17.713 12.978 -6.577 1.00 69.56 102 GLY A C 1
ATOM 835 O O . GLY A 1 102 ? 16.769 12.213 -6.770 1.00 69.56 102 GLY A O 1
ATOM 836 N N . GLU A 1 103 ? 18.974 12.536 -6.519 1.00 77.81 103 GLU A N 1
ATOM 837 C CA . GLU A 1 103 ? 19.298 11.106 -6.581 1.00 77.81 103 GLU A CA 1
ATOM 838 C C . GLU A 1 103 ? 18.996 10.417 -5.241 1.00 77.81 103 GLU A C 1
ATOM 840 O O . GLU A 1 103 ? 19.706 10.613 -4.252 1.00 77.81 103 GLU A O 1
ATOM 845 N N . LEU A 1 104 ? 17.975 9.560 -5.224 1.00 82.19 104 LEU A N 1
ATOM 846 C CA . LEU A 1 104 ? 17.648 8.693 -4.092 1.00 82.19 104 LEU A CA 1
ATOM 847 C C . LEU A 1 104 ? 18.204 7.289 -4.351 1.00 82.19 104 LEU A C 1
ATOM 849 O O . LEU A 1 104 ? 18.044 6.757 -5.446 1.00 82.19 104 LEU A O 1
ATOM 853 N N . ASN A 1 105 ? 18.838 6.662 -3.358 1.00 84.44 105 ASN A N 1
ATOM 854 C CA . ASN A 1 105 ? 19.262 5.260 -3.444 1.00 84.44 105 ASN A CA 1
ATOM 855 C C . ASN A 1 105 ? 18.432 4.426 -2.461 1.00 84.44 105 ASN A C 1
ATOM 857 O O . ASN A 1 105 ? 18.390 4.750 -1.275 1.00 84.44 105 ASN A O 1
ATOM 861 N N . ALA A 1 106 ? 17.805 3.357 -2.945 1.00 80.00 106 ALA A N 1
ATOM 862 C CA . ALA A 1 106 ? 17.056 2.397 -2.143 1.00 80.00 106 ALA A CA 1
ATOM 863 C C . ALA A 1 106 ? 17.753 1.031 -2.145 1.00 80.00 106 ALA A C 1
ATOM 865 O O . ALA A 1 106 ? 18.333 0.616 -3.151 1.00 80.00 106 ALA A O 1
ATOM 866 N N . THR A 1 107 ? 17.663 0.322 -1.023 1.00 81.12 107 THR A N 1
ATOM 867 C CA . THR A 1 107 ? 18.170 -1.043 -0.839 1.00 81.12 107 THR A CA 1
ATOM 868 C C . THR A 1 107 ? 17.018 -1.957 -0.444 1.00 81.12 107 THR A C 1
ATOM 870 O O . THR A 1 107 ? 16.323 -1.656 0.526 1.00 81.12 107 THR A O 1
ATOM 873 N N . GLY A 1 108 ? 16.824 -3.073 -1.145 1.00 74.56 108 GLY A N 1
ATOM 874 C CA . GLY A 1 108 ? 15.768 -4.035 -0.817 1.00 74.56 108 GLY A CA 1
ATOM 875 C C . GLY A 1 108 ? 16.165 -5.479 -1.100 1.00 74.56 108 GLY A C 1
ATOM 876 O O . GLY A 1 108 ? 16.874 -5.764 -2.065 1.00 74.56 108 GLY A O 1
ATOM 877 N N . ILE A 1 109 ? 15.695 -6.411 -0.268 1.00 73.00 109 ILE A N 1
ATOM 878 C CA . ILE A 1 109 ? 15.714 -7.835 -0.623 1.00 73.00 109 ILE A CA 1
ATOM 879 C C . ILE A 1 109 ? 14.802 -7.987 -1.835 1.00 73.00 109 ILE A C 1
ATOM 881 O O . ILE A 1 109 ? 13.628 -7.628 -1.763 1.00 73.00 109 ILE A O 1
ATOM 885 N N . TYR A 1 110 ? 15.345 -8.477 -2.948 1.00 60.81 110 TYR A N 1
ATOM 886 C CA . TYR A 1 110 ? 14.562 -8.570 -4.170 1.00 60.81 110 TYR A CA 1
ATOM 887 C C . TYR A 1 110 ? 13.780 -9.882 -4.234 1.00 60.81 110 TYR A C 1
ATOM 889 O O . TYR A 1 110 ? 14.243 -10.875 -4.794 1.00 60.81 110 TYR A O 1
ATOM 897 N N . ASP A 1 111 ? 12.600 -9.853 -3.620 1.00 53.81 111 ASP A N 1
ATOM 898 C CA . ASP A 1 111 ? 11.566 -10.874 -3.742 1.00 53.81 111 ASP A CA 1
ATOM 899 C C . ASP A 1 111 ? 10.583 -10.444 -4.841 1.00 53.81 111 ASP A C 1
ATOM 901 O O . ASP A 1 111 ? 10.006 -9.357 -4.779 1.00 53.81 111 ASP A O 1
ATOM 905 N N . PHE A 1 112 ? 10.454 -11.256 -5.887 1.00 54.81 112 PHE A N 1
ATOM 906 C CA . PHE A 1 112 ? 9.704 -10.916 -7.097 1.00 54.81 112 PHE A CA 1
ATOM 907 C C . PHE A 1 112 ? 8.581 -11.921 -7.320 1.00 54.81 112 PHE A C 1
ATOM 909 O O . PHE A 1 112 ? 8.822 -13.129 -7.390 1.00 54.81 112 PHE A O 1
ATOM 916 N N . THR A 1 113 ? 7.366 -11.421 -7.547 1.00 51.94 113 THR A N 1
ATOM 917 C CA . THR A 1 113 ? 6.339 -12.239 -8.190 1.00 51.94 113 THR A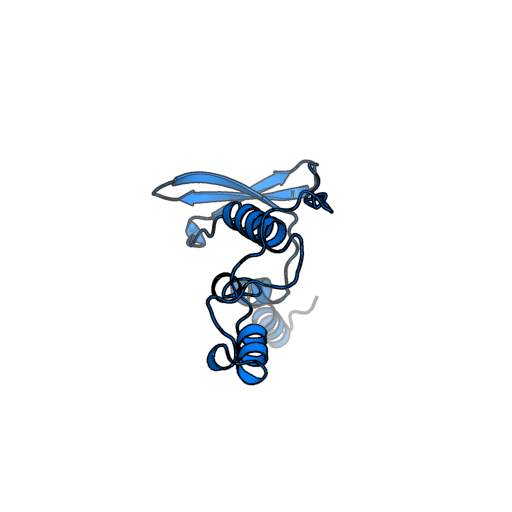 CA 1
ATOM 918 C C . THR A 1 113 ? 6.709 -12.475 -9.656 1.00 51.94 113 THR A C 1
ATOM 920 O O . THR A 1 113 ? 7.441 -11.702 -10.282 1.00 51.94 113 THR A O 1
ATOM 923 N N . TYR A 1 114 ? 6.215 -13.584 -10.206 1.00 52.00 114 TYR A N 1
ATOM 924 C CA . TYR A 1 114 ? 6.498 -14.039 -11.571 1.00 52.00 114 TYR A CA 1
ATOM 925 C C . TYR A 1 114 ? 6.138 -12.986 -12.639 1.00 52.00 114 TYR A C 1
ATOM 927 O O . TYR A 1 114 ? 6.781 -12.898 -13.686 1.00 52.00 114 TYR A O 1
ATOM 935 N N . ASP A 1 115 ? 5.135 -12.165 -12.333 1.00 55.19 115 ASP A N 1
ATOM 936 C CA . ASP A 1 115 ? 4.444 -11.259 -13.249 1.00 55.19 115 ASP A CA 1
ATOM 937 C C . ASP A 1 115 ? 5.377 -10.193 -13.838 1.00 55.19 115 ASP A C 1
ATOM 939 O O . ASP A 1 115 ? 5.390 -10.000 -15.048 1.00 55.19 115 ASP A O 1
ATOM 943 N N . PHE A 1 116 ? 6.248 -9.574 -13.029 1.00 54.78 116 PHE A N 1
ATOM 944 C CA . PHE A 1 116 ? 7.172 -8.533 -13.509 1.00 54.78 116 PHE A CA 1
ATOM 945 C C . PHE A 1 116 ? 8.143 -9.046 -14.585 1.00 54.78 116 PHE A C 1
ATOM 947 O O . PHE A 1 116 ? 8.501 -8.316 -15.514 1.00 54.78 116 PHE A O 1
ATOM 954 N N . LEU A 1 117 ? 8.584 -10.305 -14.476 1.00 51.94 117 LEU A N 1
ATOM 955 C CA . LEU A 1 117 ? 9.481 -10.901 -15.465 1.00 51.94 117 LEU A CA 1
ATOM 956 C C . LEU A 1 117 ? 8.743 -11.258 -16.763 1.00 51.94 117 LEU A C 1
ATOM 958 O O . LEU A 1 117 ? 9.347 -11.151 -17.832 1.00 51.94 117 LEU A O 1
ATOM 962 N N . ASP A 1 118 ? 7.456 -11.615 -16.717 1.00 63.03 118 ASP A N 1
ATOM 963 C CA . ASP A 1 118 ? 6.658 -11.794 -17.939 1.00 63.03 118 ASP A CA 1
ATOM 964 C C . ASP A 1 118 ? 6.168 -10.456 -18.534 1.00 63.03 118 ASP A C 1
ATOM 966 O O . ASP A 1 118 ? 6.093 -10.316 -19.755 1.00 63.03 118 ASP A O 1
ATOM 970 N N . ASP A 1 119 ? 5.959 -9.419 -17.724 1.00 60.41 119 ASP A N 1
ATOM 971 C CA . ASP A 1 119 ? 5.658 -8.071 -18.217 1.00 60.41 119 ASP A CA 1
ATOM 972 C C . ASP A 1 119 ? 6.862 -7.448 -18.941 1.00 60.41 119 ASP A C 1
ATOM 974 O O . ASP A 1 119 ? 6.730 -7.013 -20.088 1.00 60.41 119 ASP A O 1
ATOM 978 N N . ILE A 1 120 ? 8.056 -7.439 -18.326 1.00 56.50 120 ILE A N 1
ATOM 979 C CA . ILE A 1 120 ? 9.248 -6.821 -18.938 1.00 56.50 120 ILE A CA 1
ATOM 980 C C . ILE A 1 120 ? 9.871 -7.697 -20.028 1.00 56.50 120 ILE A C 1
ATOM 982 O O . ILE A 1 120 ? 10.188 -7.190 -21.106 1.00 56.50 120 ILE A O 1
ATOM 986 N N . PHE A 1 121 ? 10.075 -8.993 -19.775 1.00 61.19 121 PHE A N 1
ATOM 987 C CA . PHE A 1 121 ? 10.790 -9.870 -20.713 1.00 61.19 121 PHE A CA 1
ATOM 988 C C . PHE A 1 121 ? 9.859 -10.744 -21.556 1.00 61.19 121 PHE A C 1
ATOM 990 O O . PHE A 1 121 ? 10.306 -11.305 -22.557 1.00 61.19 121 PHE A O 1
ATOM 997 N N . SER A 1 122 ? 8.569 -10.847 -21.204 1.00 68.69 122 SER A N 1
ATOM 998 C CA . SER A 1 122 ? 7.601 -11.697 -21.912 1.00 68.69 122 SER A CA 1
ATOM 999 C C . SER A 1 122 ? 8.120 -13.118 -22.103 1.00 68.69 122 SER A C 1
ATOM 1001 O O . SER A 1 122 ? 8.070 -13.668 -23.202 1.00 68.69 122 SER A O 1
ATOM 1003 N N . MET A 1 123 ? 8.625 -13.708 -21.018 1.00 68.31 123 MET A N 1
ATOM 1004 C CA . MET A 1 123 ? 9.230 -15.039 -20.971 1.00 68.31 123 MET A CA 1
ATOM 1005 C C . MET A 1 123 ? 8.311 -16.133 -21.536 1.00 68.31 123 MET A C 1
ATOM 1007 O O . MET A 1 123 ? 8.797 -17.039 -22.217 1.00 68.31 123 MET A O 1
ATOM 1011 N N . GLY A 1 124 ? 6.990 -16.030 -21.365 1.00 66.88 124 GLY A N 1
ATOM 1012 C CA . GLY A 1 124 ? 6.011 -16.909 -22.014 1.00 66.88 124 GLY A CA 1
ATOM 1013 C C . GLY A 1 124 ? 5.977 -16.752 -23.542 1.00 66.88 124 GLY A C 1
ATOM 1014 O O . GLY A 1 124 ? 5.910 -17.737 -24.278 1.00 66.88 124 GLY A O 1
ATOM 1015 N N . LYS A 1 125 ? 6.108 -15.520 -24.052 1.00 69.38 125 LYS A N 1
ATOM 1016 C CA . LYS A 1 125 ? 6.182 -15.238 -25.500 1.00 69.38 125 LYS A CA 1
ATOM 1017 C C . LYS A 1 125 ? 7.551 -15.620 -26.080 1.00 69.38 125 LYS A C 1
ATOM 1019 O O . LYS A 1 125 ? 7.616 -16.142 -27.190 1.00 69.38 125 LYS A O 1
ATOM 1024 N N . PHE A 1 126 ? 8.633 -15.391 -25.333 1.00 71.19 126 PHE A N 1
ATOM 1025 C CA . PHE A 1 126 ? 10.005 -15.720 -25.724 1.00 71.19 126 PHE A CA 1
ATOM 1026 C C . PHE A 1 126 ? 10.235 -17.235 -25.777 1.00 71.19 126 PHE A C 1
ATOM 1028 O O . PHE A 1 126 ? 10.702 -17.744 -26.794 1.00 71.19 126 PHE A O 1
ATOM 1035 N N . SER A 1 127 ? 9.816 -17.980 -24.749 1.00 68.56 127 SER A N 1
ATOM 1036 C CA . SER A 1 127 ? 9.843 -19.450 -24.776 1.00 68.56 127 SER A CA 1
ATOM 1037 C C . SER A 1 127 ? 8.965 -20.011 -25.901 1.00 68.56 127 SER A C 1
ATOM 1039 O O . SER A 1 127 ? 9.428 -20.856 -26.665 1.00 68.56 127 SER A O 1
ATOM 1041 N N . GLY A 1 128 ? 7.754 -19.474 -26.099 1.00 73.69 128 GLY A N 1
ATOM 1042 C CA . GLY A 1 128 ? 6.903 -19.810 -27.246 1.00 73.69 128 GLY A CA 1
ATOM 1043 C C . GLY A 1 128 ? 7.579 -19.563 -28.603 1.00 73.69 128 GLY A C 1
ATOM 1044 O O . GLY A 1 128 ? 7.476 -20.396 -29.506 1.00 73.69 128 GLY A O 1
ATOM 1045 N N . PHE A 1 129 ? 8.332 -18.466 -28.746 1.00 78.56 129 PHE A N 1
ATOM 1046 C CA . PHE A 1 129 ? 9.140 -18.197 -29.937 1.00 78.56 129 PHE A CA 1
ATOM 1047 C C . PHE A 1 129 ? 10.255 -19.237 -30.118 1.00 78.56 129 PHE A C 1
ATOM 1049 O O . PHE A 1 129 ? 10.344 -19.819 -31.199 1.00 78.56 129 PHE A O 1
ATOM 1056 N N . CYS A 1 130 ? 11.056 -19.525 -29.087 1.00 76.06 130 CYS A N 1
ATOM 1057 C CA . CYS A 1 130 ? 12.140 -20.512 -29.154 1.00 76.06 130 CYS A CA 1
ATOM 1058 C C . CYS A 1 130 ? 11.623 -21.906 -29.546 1.00 76.06 130 CYS A C 1
ATOM 1060 O O . CYS A 1 130 ? 12.113 -22.492 -30.516 1.00 76.06 130 CYS A O 1
ATOM 1062 N N . LEU A 1 131 ? 10.541 -22.365 -28.904 1.00 79.44 131 LEU A N 1
ATOM 1063 C CA . LEU A 1 131 ? 9.836 -23.602 -29.256 1.00 79.44 131 LEU A CA 1
ATOM 1064 C C . LEU A 1 131 ? 9.362 -23.592 -30.721 1.00 79.44 131 LEU A C 1
ATOM 1066 O O . LEU A 1 131 ? 9.580 -24.561 -31.445 1.00 79.44 131 LEU A O 1
ATOM 1070 N N . SER A 1 132 ? 8.797 -22.478 -31.209 1.00 81.94 132 SER A N 1
ATOM 1071 C CA . SER A 1 132 ? 8.363 -22.337 -32.614 1.00 81.94 132 SER A CA 1
ATOM 1072 C C . SER A 1 132 ? 9.505 -22.344 -33.645 1.00 81.94 132 SER A C 1
ATOM 1074 O O . SER A 1 132 ? 9.251 -22.459 -34.847 1.00 81.94 132 SER A O 1
ATOM 1076 N N . LYS A 1 133 ? 10.758 -22.194 -33.196 1.00 85.12 133 LYS A N 1
ATOM 1077 C CA . LYS A 1 133 ? 11.971 -22.208 -34.030 1.00 85.12 133 LYS A CA 1
ATOM 1078 C C . LYS A 1 133 ? 12.820 -23.467 -33.867 1.00 85.12 133 LYS A C 1
ATOM 1080 O O . LYS A 1 133 ? 13.809 -23.607 -34.578 1.00 85.12 133 LYS A O 1
ATOM 1085 N N . GLY A 1 134 ? 12.429 -24.391 -32.989 1.00 78.31 134 GLY A N 1
ATOM 1086 C CA . GLY A 1 134 ? 13.231 -25.574 -32.679 1.00 78.31 134 GLY A CA 1
ATOM 1087 C C . GLY A 1 134 ? 14.489 -25.264 -31.862 1.00 78.31 134 GLY A C 1
ATOM 1088 O O . GLY A 1 134 ? 15.451 -26.027 -31.915 1.00 78.31 134 GLY A O 1
ATOM 1089 N N . HIS A 1 135 ? 14.496 -24.143 -31.135 1.00 70.56 135 HIS A N 1
ATOM 1090 C CA . HIS A 1 135 ? 15.521 -23.829 -30.147 1.00 70.56 135 HIS A CA 1
ATOM 1091 C C . HIS A 1 135 ? 15.058 -24.358 -28.789 1.00 70.56 135 HIS A C 1
ATOM 1093 O O . HIS A 1 135 ? 14.109 -23.834 -28.204 1.00 70.56 135 HIS A O 1
ATOM 1099 N N . TYR A 1 136 ? 15.721 -25.418 -28.333 1.00 68.69 136 TYR A N 1
ATOM 1100 C CA . TYR A 1 136 ? 15.482 -26.090 -27.061 1.00 68.69 136 TYR A CA 1
ATOM 1101 C C . TYR A 1 136 ? 16.796 -26.098 -26.270 1.00 68.69 136 TYR A C 1
ATOM 1103 O O . TYR A 1 136 ? 17.813 -26.520 -26.822 1.00 68.69 136 TYR A O 1
ATOM 1111 N N . ASP A 1 137 ? 16.732 -25.664 -25.012 1.00 55.72 137 ASP A N 1
ATOM 1112 C CA . ASP A 1 137 ? 17.709 -25.889 -23.935 1.00 55.72 137 ASP A CA 1
ATOM 1113 C C . ASP A 1 137 ? 16.960 -26.586 -22.780 1.00 55.72 137 ASP A C 1
ATOM 1115 O O . ASP A 1 137 ? 15.768 -26.237 -22.581 1.00 55.72 137 ASP A O 1
#

Nearest PDB structures (foldseek):
  7xw2-assembly1_A  TM=2.783E-01  e=4.052E-01  Homo sapiens
  1ecs-assembly1_B  TM=4.463E-01  e=5.868E+00  Klebsiella pneumoniae
  5t87-assembly2_F  TM=3.902E-01  e=5.167E+00  Cupriavidus taiwanensis LMG 19424
  8bao-assembly1_B  TM=3.020E-01  e=7.569E+00  Dysgonamonadaceae bacterium

Mean predicted aligned error: 16.42 Å

Solvent-accessible surface area (backbone atoms only — not comparable to full-atom values): 8720 Å² total; per-residue (Å²): 137,76,75,89,70,84,84,75,84,74,57,79,86,77,39,58,73,47,41,37,52,60,73,59,81,74,75,79,82,41,72,67,57,51,51,50,45,44,72,78,58,42,77,85,82,50,61,54,78,44,61,50,94,46,82,38,47,33,58,51,50,58,50,52,51,51,64,53,70,72,59,80,92,76,92,73,55,74,93,36,53,43,83,78,51,66,46,99,85,65,21,42,28,38,34,38,62,39,97,88,79,45,83,46,76,49,76,40,76,84,80,75,69,72,60,62,52,40,70,76,65,29,49,73,58,49,51,51,49,32,57,76,69,74,56,81,134

Secondary structure (DSSP, 8-state):
---S-------TTSPPPPPBGGGGGGSS--HHHHHHHHHHS-GGGS-TTPBPS-TTHHHHHHHHHHHHHT-------GGGEEEEEE-TT--EEEEEEETTTEEEEEEE-----HHHHHHHH-HHHHHHHHHHHT---